Protein AF-A0A0C2FJ01-F1 (afdb_monomer)

pLDDT: mean 86.31, std 17.5, range [42.69, 98.5]

Mean predicted aligned error: 7.83 Å

Secondary structure (DSSP, 8-state):
--PPPPP-PPPPPPHHHHHH-HHHHHHHHHHHHHHHHHHHHHSS-TTSS-HHHHHHHHHHHHHHHHHTSTTTS------

Structure (mmCIF, N/CA/C/O backbone):
data_AF-A0A0C2FJ01-F1
#
_entry.id   AF-A0A0C2FJ01-F1
#
loop_
_atom_site.group_PDB
_atom_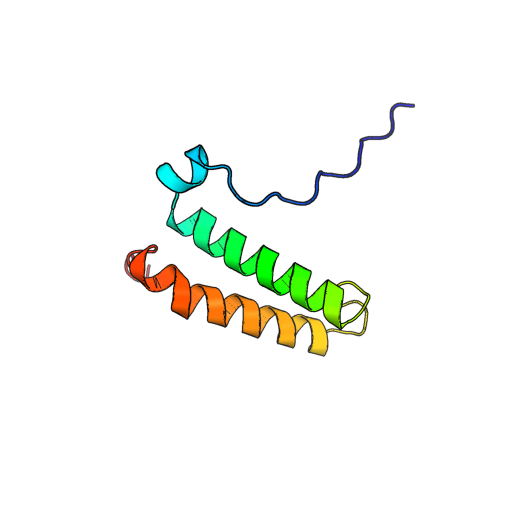site.id
_atom_site.type_symbol
_atom_site.label_atom_id
_atom_site.label_alt_id
_atom_site.label_comp_id
_atom_site.label_asym_id
_atom_site.label_entity_id
_atom_site.label_seq_id
_atom_site.pdbx_PDB_ins_code
_atom_site.Cartn_x
_atom_site.Cartn_y
_atom_site.Cartn_z
_atom_site.occupancy
_atom_site.B_iso_or_equiv
_atom_site.auth_seq_id
_atom_site.auth_comp_id
_atom_site.auth_asym_id
_atom_site.auth_atom_id
_atom_site.pdbx_PDB_model_num
ATOM 1 N N . SER A 1 1 ? 26.468 27.040 8.057 1.00 50.75 1 SER A N 1
ATOM 2 C CA . SER A 1 1 ? 25.241 26.714 7.313 1.00 50.75 1 SER A CA 1
ATOM 3 C C . SER A 1 1 ? 24.767 25.348 7.747 1.00 50.75 1 SER A C 1
ATOM 5 O O . SER A 1 1 ? 25.411 24.365 7.413 1.00 50.75 1 SER A O 1
ATOM 7 N N . SER A 1 2 ? 23.730 25.283 8.576 1.00 46.38 2 SER A N 1
ATOM 8 C CA . SER A 1 2 ? 23.173 24.008 9.031 1.00 46.38 2 SER A CA 1
ATOM 9 C C . SER A 1 2 ? 22.189 23.534 7.970 1.00 46.38 2 SER A C 1
ATOM 11 O O . SER A 1 2 ? 21.098 24.088 7.858 1.00 46.38 2 SER A O 1
ATOM 13 N N . SER A 1 3 ? 22.600 22.580 7.138 1.00 46.91 3 SER A N 1
ATOM 14 C CA . SER A 1 3 ? 21.684 21.921 6.209 1.00 46.91 3 SER A CA 1
ATOM 15 C C . SER A 1 3 ? 20.587 21.220 7.017 1.00 46.91 3 SER A C 1
ATOM 17 O O . SER A 1 3 ? 20.927 20.469 7.935 1.00 46.91 3 SER A O 1
ATOM 19 N N . PRO A 1 4 ? 19.294 21.445 6.733 1.00 56.25 4 PRO A N 1
ATOM 20 C CA . PRO A 1 4 ? 18.242 20.652 7.347 1.00 56.25 4 PRO A CA 1
ATOM 21 C C . PRO A 1 4 ? 18.412 19.201 6.892 1.00 56.25 4 PRO A C 1
ATOM 23 O O . PRO A 1 4 ? 18.498 18.923 5.695 1.00 56.25 4 PRO A O 1
ATOM 26 N N . SER A 1 5 ? 18.515 18.285 7.855 1.00 48.91 5 SER A N 1
ATOM 27 C CA . SER A 1 5 ? 18.516 16.847 7.600 1.00 48.91 5 SER A CA 1
ATOM 28 C C . SER A 1 5 ? 17.305 16.477 6.734 1.00 48.91 5 SER A C 1
ATOM 30 O O . SER A 1 5 ? 16.228 17.046 6.948 1.00 48.91 5 S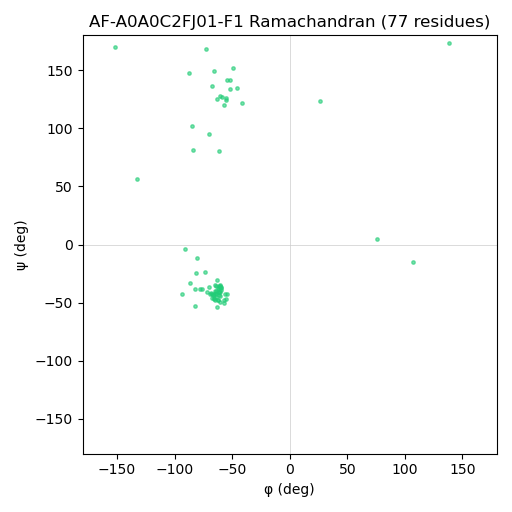ER A O 1
ATOM 32 N N . PRO A 1 6 ? 17.445 15.546 5.773 1.00 55.78 6 PRO A N 1
ATOM 33 C CA . PRO A 1 6 ? 16.309 15.086 4.986 1.00 55.78 6 PRO A CA 1
ATOM 34 C C . PRO A 1 6 ? 15.201 14.602 5.935 1.00 55.78 6 PRO A C 1
ATOM 36 O O . PRO A 1 6 ? 15.515 14.015 6.979 1.00 55.78 6 PRO A O 1
ATOM 39 N N . PRO A 1 7 ? 13.918 14.869 5.628 1.00 57.19 7 PRO A N 1
ATOM 40 C CA . PRO A 1 7 ? 12.822 14.385 6.452 1.00 57.19 7 PRO A CA 1
ATOM 41 C C . PRO A 1 7 ? 12.971 12.869 6.572 1.00 57.19 7 PRO A C 1
ATOM 43 O O . PRO A 1 7 ? 13.106 12.179 5.561 1.00 57.19 7 PRO A O 1
ATOM 46 N N . ASN A 1 8 ? 13.022 12.365 7.810 1.00 53.25 8 ASN A N 1
ATOM 47 C CA . ASN A 1 8 ? 13.043 10.927 8.066 1.00 53.25 8 ASN A CA 1
ATOM 48 C C . ASN A 1 8 ? 11.965 10.267 7.192 1.00 53.25 8 ASN A C 1
ATOM 50 O O . ASN A 1 8 ? 10.850 10.805 7.146 1.00 53.25 8 ASN A O 1
ATOM 54 N N . PRO A 1 9 ? 12.261 9.143 6.507 1.00 54.38 9 PRO A N 1
ATOM 55 C CA . PRO A 1 9 ? 11.238 8.435 5.753 1.00 54.38 9 PRO A CA 1
ATOM 56 C C . PRO A 1 9 ? 10.067 8.197 6.706 1.00 54.38 9 PRO A C 1
ATOM 58 O O . PRO A 1 9 ? 10.303 7.864 7.877 1.00 54.38 9 PRO A O 1
ATOM 61 N N . PRO A 1 10 ? 8.825 8.463 6.275 1.00 59.25 10 PRO A N 1
ATOM 62 C CA . PRO A 1 10 ? 7.706 8.394 7.192 1.00 59.25 10 PRO A CA 1
ATOM 63 C C . PRO A 1 10 ? 7.682 6.958 7.749 1.00 59.25 10 PRO A C 1
ATOM 65 O O . PRO A 1 10 ? 7.858 5.997 7.005 1.00 59.25 10 PRO A O 1
ATOM 68 N N . LYS A 1 11 ? 7.673 6.825 9.079 1.00 71.38 11 LYS A N 1
ATOM 69 C CA . LYS A 1 11 ? 7.924 5.547 9.761 1.00 71.38 11 LYS A CA 1
ATOM 70 C C . LYS A 1 11 ? 6.629 4.752 9.918 1.00 71.38 11 LYS A C 1
ATOM 72 O O . LYS A 1 11 ? 5.561 5.343 10.133 1.00 71.38 11 LYS A O 1
ATOM 77 N N . ALA A 1 12 ? 6.754 3.422 9.872 1.00 77.75 12 ALA A N 1
ATOM 78 C CA . ALA A 1 12 ? 5.756 2.505 10.421 1.00 77.75 12 ALA A CA 1
ATOM 79 C C . ALA A 1 12 ? 5.395 2.924 11.858 1.00 77.75 12 ALA A C 1
ATOM 81 O O . ALA A 1 12 ? 6.201 3.573 12.534 1.00 77.75 12 ALA A O 1
ATOM 82 N N . CYS A 1 13 ? 4.177 2.616 12.297 1.00 89.62 13 CYS A N 1
ATOM 83 C CA . CYS A 1 13 ? 3.737 3.008 13.634 1.00 89.62 13 CYS A CA 1
ATOM 84 C C . CYS A 1 13 ? 4.541 2.297 14.738 1.00 89.62 13 CYS A C 1
ATOM 86 O O . CYS A 1 13 ? 4.958 1.151 14.566 1.00 89.62 13 CYS A O 1
ATOM 88 N N . THR A 1 14 ? 4.715 2.940 15.895 1.00 91.25 14 THR A N 1
ATOM 89 C CA . THR A 1 14 ? 5.208 2.273 17.113 1.00 91.25 14 THR A CA 1
ATOM 90 C C . THR A 1 14 ? 4.141 1.354 17.711 1.00 91.25 14 THR A C 1
ATOM 92 O O . THR A 1 14 ? 2.975 1.386 17.313 1.00 91.25 14 THR A O 1
ATOM 95 N N . VAL A 1 15 ? 4.520 0.512 18.677 1.00 88.81 15 VAL A N 1
ATOM 96 C CA . VAL A 1 15 ? 3.588 -0.408 19.358 1.00 88.81 15 VAL A CA 1
ATOM 97 C C . VAL A 1 15 ? 2.494 0.362 20.109 1.00 88.81 15 VAL A C 1
ATOM 99 O O . VAL A 1 15 ? 1.327 -0.033 20.111 1.00 88.81 15 VAL A O 1
ATOM 102 N N . GLU A 1 16 ? 2.855 1.495 20.705 1.00 92.19 16 GLU A N 1
ATOM 103 C CA . GLU A 1 16 ? 1.930 2.386 21.400 1.00 92.19 16 GLU A CA 1
ATOM 104 C C . GLU A 1 16 ? 0.930 3.003 20.410 1.00 92.19 16 GLU A C 1
ATOM 106 O O . GLU A 1 16 ? -0.279 2.918 20.625 1.00 92.19 16 GLU A O 1
ATOM 111 N N . GLU A 1 17 ? 1.405 3.512 19.266 1.00 91.69 17 GLU A N 1
ATOM 112 C CA . GLU A 1 17 ? 0.542 4.076 18.216 1.00 91.69 17 GLU A CA 1
ATOM 113 C C . GLU A 1 17 ? -0.438 3.039 17.643 1.00 91.69 17 GLU A C 1
ATOM 115 O O . GLU A 1 17 ? -1.584 3.373 17.341 1.00 91.69 17 GLU A O 1
ATOM 120 N N . HIS A 1 18 ? -0.027 1.772 17.528 1.00 91.69 18 HIS A N 1
ATOM 121 C CA . HIS A 1 18 ? -0.919 0.683 17.116 1.00 91.69 18 HIS A CA 1
ATOM 122 C C . HIS A 1 18 ? -2.068 0.453 18.096 1.00 91.69 18 HIS A C 1
ATOM 124 O O . HIS A 1 18 ? -3.149 0.040 17.682 1.00 91.69 18 HIS A O 1
ATOM 130 N N . SER A 1 19 ? -1.844 0.719 19.380 1.00 91.19 19 SER A N 1
ATOM 131 C CA . SER A 1 19 ? -2.868 0.573 20.412 1.00 91.19 19 SER A CA 1
ATOM 132 C C . SER A 1 19 ? -3.846 1.755 20.397 1.00 91.19 19 SER A C 1
ATOM 134 O O . SER A 1 19 ? -5.048 1.564 20.568 1.00 91.19 19 SER A O 1
ATOM 136 N N . GLU A 1 20 ? -3.351 2.971 20.150 1.00 93.38 20 GLU A N 1
ATOM 137 C CA . GLU A 1 20 ? 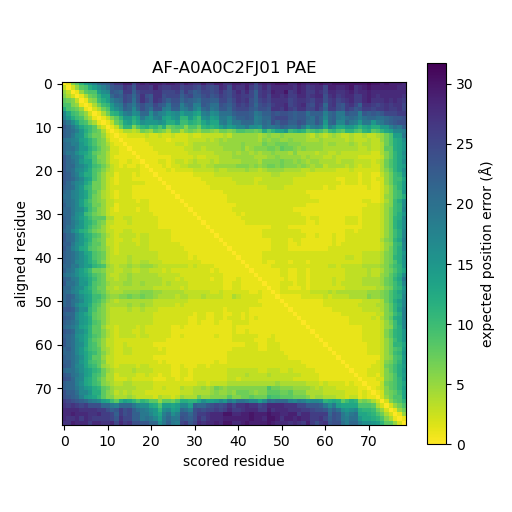-4.154 4.202 20.151 1.00 93.38 20 GLU A CA 1
ATOM 138 C C . GLU A 1 20 ? -4.902 4.451 18.829 1.00 93.38 20 GLU A C 1
ATOM 140 O O . GLU A 1 20 ? -6.045 4.912 18.827 1.00 93.38 20 GLU A O 1
ATOM 145 N N . MET A 1 21 ? -4.273 4.150 17.689 1.00 93.00 21 MET A N 1
ATOM 146 C CA . MET A 1 21 ? -4.769 4.471 16.344 1.00 93.00 21 MET A CA 1
ATOM 147 C C . MET A 1 21 ? -4.684 3.272 15.383 1.00 93.00 21 MET A C 1
ATOM 149 O O . MET A 1 21 ? -4.123 3.380 14.283 1.00 93.00 21 MET A O 1
ATOM 153 N N . PRO A 1 22 ? -5.299 2.129 15.728 1.00 93.38 22 PRO A N 1
ATOM 154 C CA . PRO A 1 22 ? -5.055 0.857 15.048 1.00 93.38 22 PRO A CA 1
ATOM 155 C C . PRO A 1 22 ? -5.393 0.895 13.546 1.00 93.38 22 PRO A C 1
ATOM 157 O O . PRO A 1 22 ? -4.668 0.339 12.724 1.00 93.38 22 PRO A O 1
ATOM 160 N N . CYS A 1 23 ? -6.446 1.617 13.142 1.00 94.44 23 CYS A N 1
ATOM 161 C CA . CYS A 1 23 ? -6.819 1.741 11.727 1.00 94.44 23 CYS A CA 1
ATOM 162 C C . CYS A 1 23 ? -5.806 2.555 10.902 1.00 94.44 23 CYS A C 1
ATOM 164 O O . CYS A 1 23 ? -5.491 2.193 9.766 1.00 94.44 23 CYS A O 1
ATOM 166 N N . ILE A 1 24 ? -5.305 3.668 11.450 1.00 94.12 24 ILE A N 1
ATOM 167 C CA . ILE A 1 24 ? -4.314 4.507 10.759 1.00 94.12 24 ILE A CA 1
ATOM 168 C C . ILE A 1 24 ? -3.019 3.716 10.596 1.00 94.12 24 ILE A C 1
ATOM 170 O O . ILE A 1 24 ? -2.432 3.720 9.515 1.00 94.12 24 ILE A O 1
ATOM 174 N N . CYS A 1 25 ? -2.618 2.999 11.644 1.00 95.38 25 CYS A N 1
ATOM 175 C CA . CYS A 1 25 ? -1.408 2.195 11.629 1.00 95.38 25 CYS A CA 1
ATOM 176 C C . CYS A 1 25 ? -1.495 1.020 10.657 1.00 95.38 25 CYS A C 1
ATOM 178 O O . CYS A 1 25 ? -0.615 0.905 9.814 1.00 95.38 25 CYS A O 1
ATOM 180 N N . CYS A 1 26 ? -2.612 0.288 10.613 1.00 95.75 26 CYS A N 1
ATOM 181 C CA . CYS A 1 26 ? -2.802 -0.757 9.604 1.00 95.75 26 CYS A CA 1
ATOM 182 C C . CYS A 1 26 ? -2.653 -0.222 8.166 1.00 95.75 26 CYS A C 1
ATOM 184 O O . CYS A 1 26 ? -1.985 -0.819 7.322 1.00 95.75 26 CYS A O 1
ATOM 186 N N . LYS A 1 27 ? -3.221 0.958 7.875 1.00 95.50 27 LYS A N 1
ATOM 187 C CA . LYS A 1 27 ? -3.067 1.592 6.556 1.00 95.50 27 LYS A CA 1
ATOM 188 C C . LYS A 1 27 ? -1.614 1.974 6.264 1.00 95.50 27 LYS A C 1
ATOM 190 O O . LYS A 1 27 ? -1.155 1.775 5.139 1.00 95.50 27 LYS A O 1
ATOM 195 N N . LYS A 1 28 ? -0.899 2.523 7.251 1.00 95.62 28 LYS A N 1
ATOM 196 C CA . LYS A 1 28 ? 0.531 2.842 7.126 1.00 95.62 28 LYS A CA 1
ATOM 197 C C . LYS A 1 28 ? 1.348 1.578 6.862 1.00 95.6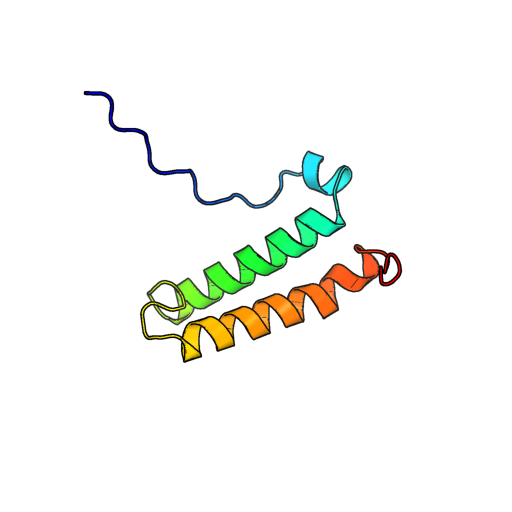2 28 LYS A C 1
ATOM 199 O O . LYS A 1 28 ? 2.173 1.590 5.955 1.00 95.62 28 LYS A O 1
ATOM 204 N N . ASP A 1 29 ? 1.072 0.486 7.561 1.00 95.25 29 ASP A N 1
ATOM 205 C CA . ASP A 1 29 ? 1.779 -0.780 7.368 1.00 95.25 29 ASP A CA 1
ATOM 206 C C . ASP A 1 29 ? 1.544 -1.355 5.971 1.00 95.25 29 ASP A C 1
ATOM 208 O O . ASP A 1 29 ? 2.504 -1.708 5.287 1.00 95.25 29 ASP A O 1
ATOM 212 N N . CYS A 1 30 ? 0.295 -1.353 5.489 1.00 96.50 30 CYS A N 1
ATOM 213 C CA . CYS A 1 30 ? -0.015 -1.717 4.105 1.00 96.50 30 CYS A CA 1
ATOM 214 C C . CYS A 1 30 ? 0.781 -0.883 3.094 1.00 96.50 30 CYS A C 1
ATOM 216 O O . CYS A 1 30 ? 1.292 -1.414 2.109 1.00 96.50 30 CYS A O 1
ATOM 218 N N . TRP A 1 31 ? 0.894 0.427 3.327 1.00 95.81 31 TRP A N 1
ATOM 219 C CA . TRP A 1 31 ? 1.674 1.305 2.463 1.00 95.81 31 TRP A CA 1
ATOM 220 C C . TRP A 1 31 ? 3.158 0.925 2.464 1.00 95.81 31 TRP A C 1
ATOM 222 O O . TRP A 1 31 ? 3.724 0.699 1.396 1.00 95.81 31 TRP A O 1
ATOM 232 N N . TYR A 1 32 ? 3.793 0.828 3.636 1.00 94.31 32 TYR A N 1
ATOM 233 C CA . TYR A 1 32 ? 5.237 0.590 3.726 1.00 94.31 32 TYR A CA 1
ATOM 234 C C . TYR A 1 32 ? 5.647 -0.798 3.276 1.00 94.31 32 TYR A C 1
ATOM 236 O O . TYR A 1 32 ? 6.631 -0.919 2.551 1.00 94.31 32 TYR A O 1
ATOM 244 N N . THR A 1 33 ? 4.900 -1.828 3.664 1.00 95.38 33 THR A N 1
ATOM 245 C CA . THR A 1 33 ? 5.212 -3.207 3.287 1.00 95.38 33 THR A CA 1
ATOM 246 C C . THR A 1 33 ? 5.183 -3.363 1.771 1.00 95.38 33 THR A C 1
ATOM 248 O O . THR A 1 33 ? 6.155 -3.833 1.183 1.00 95.38 33 THR A O 1
ATOM 251 N N . ILE A 1 34 ? 4.118 -2.896 1.110 1.00 97.19 34 ILE A N 1
ATOM 252 C CA . ILE A 1 34 ? 3.989 -3.026 -0.345 1.00 97.19 34 ILE A CA 1
ATOM 253 C C . ILE A 1 34 ? 4.958 -2.096 -1.082 1.00 97.19 34 ILE A C 1
ATOM 255 O O . ILE A 1 34 ? 5.576 -2.526 -2.051 1.00 97.19 34 ILE A O 1
ATOM 259 N N . ALA A 1 35 ? 5.144 -0.849 -0.634 1.00 95.50 35 ALA A N 1
ATOM 260 C CA . ALA A 1 35 ? 6.103 0.061 -1.261 1.00 95.50 35 ALA A CA 1
ATOM 261 C C . ALA A 1 35 ? 7.553 -0.438 -1.125 1.00 95.50 35 ALA A C 1
ATOM 263 O O . ALA A 1 35 ? 8.316 -0.356 -2.088 1.00 95.50 35 ALA A O 1
ATOM 264 N N . SER A 1 36 ? 7.931 -0.996 0.031 1.00 95.62 36 SER A N 1
ATOM 265 C CA . SER A 1 36 ? 9.258 -1.585 0.248 1.00 95.62 36 SER A CA 1
ATOM 266 C C . SER A 1 36 ? 9.455 -2.847 -0.585 1.00 95.62 36 SER A C 1
ATOM 268 O O . SER A 1 36 ? 10.519 -3.012 -1.174 1.00 95.62 36 SER A O 1
ATOM 270 N N . ALA A 1 37 ? 8.444 -3.717 -0.663 1.00 96.88 37 ALA A N 1
ATOM 271 C CA . ALA A 1 37 ? 8.495 -4.905 -1.508 1.00 96.88 37 ALA A CA 1
ATOM 272 C C . ALA A 1 37 ? 8.623 -4.518 -2.987 1.00 96.88 37 ALA A C 1
ATOM 274 O O . ALA A 1 37 ? 9.521 -4.993 -3.667 1.00 96.88 37 ALA A O 1
ATOM 275 N N . ALA A 1 38 ? 7.808 -3.576 -3.468 1.00 96.88 38 ALA A N 1
ATOM 276 C CA . ALA A 1 38 ? 7.902 -3.084 -4.839 1.00 96.88 38 ALA A CA 1
ATOM 277 C C . ALA A 1 38 ? 9.268 -2.443 -5.125 1.00 96.88 38 ALA A C 1
ATOM 279 O O . ALA A 1 38 ? 9.849 -2.706 -6.169 1.00 96.88 38 ALA A O 1
ATOM 280 N N . THR A 1 39 ? 9.818 -1.665 -4.188 1.00 96.75 39 THR A N 1
ATOM 281 C CA . THR A 1 39 ? 11.170 -1.097 -4.333 1.00 96.75 39 THR A CA 1
ATOM 282 C C . THR A 1 39 ? 12.235 -2.189 -4.440 1.00 96.75 39 THR A C 1
ATOM 284 O O . THR A 1 39 ? 13.156 -2.073 -5.245 1.00 96.75 39 THR A O 1
ATOM 287 N N . HIS A 1 40 ? 12.111 -3.257 -3.648 1.00 97.06 40 HIS A N 1
ATOM 288 C CA . HIS A 1 40 ? 13.026 -4.395 -3.699 1.00 97.06 40 HIS A CA 1
ATOM 289 C C . HIS A 1 40 ? 12.951 -5.134 -5.042 1.00 97.06 40 HIS A C 1
ATOM 291 O O . HIS A 1 40 ? 13.987 -5.377 -5.652 1.00 97.06 40 HIS A O 1
ATOM 297 N N . GLU A 1 41 ? 11.741 -5.433 -5.520 1.00 97.31 41 GLU A N 1
ATOM 298 C CA . GLU A 1 41 ? 11.517 -6.174 -6.770 1.00 97.31 41 GLU A CA 1
ATOM 299 C C . GLU A 1 41 ? 11.877 -5.363 -8.025 1.00 97.31 41 GLU A C 1
ATOM 301 O O . GLU A 1 41 ? 12.396 -5.914 -8.993 1.00 97.31 41 GLU A O 1
ATOM 306 N N . LEU A 1 42 ? 11.616 -4.052 -8.023 1.00 96.31 42 LEU A N 1
ATOM 307 C CA . LEU A 1 42 ? 11.918 -3.165 -9.154 1.00 96.31 42 LEU A CA 1
ATOM 308 C C . LEU A 1 42 ? 13.385 -2.713 -9.173 1.00 96.31 42 LEU A C 1
ATOM 310 O O . LEU A 1 42 ? 13.908 -2.337 -10.220 1.00 96.31 42 LEU A O 1
ATOM 314 N N . GLY A 1 43 ? 14.055 -2.713 -8.018 1.00 97.56 43 GLY A N 1
ATOM 315 C CA . GLY A 1 43 ? 15.399 -2.153 -7.855 1.00 97.56 43 GLY A CA 1
ATOM 316 C C . GLY A 1 43 ? 15.444 -0.619 -7.813 1.00 97.56 43 GLY A C 1
ATOM 317 O O . GLY A 1 43 ? 16.530 -0.044 -7.762 1.00 97.56 43 GLY A O 1
ATOM 318 N N . HIS A 1 44 ? 14.289 0.049 -7.820 1.00 96.88 44 HIS A N 1
ATOM 319 C CA . HIS A 1 44 ? 14.135 1.501 -7.718 1.00 96.88 44 HIS A CA 1
ATOM 320 C C . HIS A 1 44 ? 12.794 1.861 -7.070 1.00 96.88 44 HIS A C 1
ATOM 322 O O . HIS A 1 44 ? 11.935 0.998 -6.882 1.00 96.88 44 HIS A O 1
ATOM 328 N N . MET A 1 45 ? 12.587 3.135 -6.718 1.00 95.62 45 MET A N 1
ATOM 329 C CA . MET A 1 45 ? 11.305 3.543 -6.144 1.00 95.62 45 MET A CA 1
ATOM 330 C C . MET A 1 45 ? 10.179 3.432 -7.187 1.00 95.62 45 MET A C 1
ATOM 332 O O . MET A 1 45 ? 10.356 3.875 -8.328 1.00 95.62 45 MET A O 1
ATOM 336 N N . PRO A 1 46 ? 9.005 2.888 -6.810 1.00 95.69 46 PRO A N 1
ATOM 337 C CA . PRO A 1 46 ? 7.849 2.847 -7.693 1.00 95.69 46 PRO A CA 1
ATOM 338 C C . PRO A 1 46 ? 7.471 4.239 -8.210 1.00 95.69 46 PRO A C 1
ATOM 340 O O . PRO A 1 46 ? 7.222 5.156 -7.427 1.00 95.69 46 PRO A O 1
ATOM 343 N N . GLY A 1 47 ? 7.381 4.376 -9.531 1.00 97.00 47 GLY A N 1
ATOM 344 C CA . GLY A 1 47 ? 7.071 5.625 -10.226 1.00 97.00 47 GLY A CA 1
ATOM 345 C C . GLY A 1 47 ? 8.262 6.261 -10.937 1.00 97.00 47 GLY A C 1
ATOM 346 O O . GLY A 1 47 ? 8.041 7.088 -11.820 1.00 97.00 47 GLY A O 1
ATOM 347 N N . GLU A 1 48 ? 9.496 5.844 -10.637 1.00 97.62 48 GLU A N 1
ATOM 348 C CA . GLU A 1 48 ? 10.683 6.319 -11.364 1.00 97.62 48 GLU A CA 1
ATOM 349 C C . GLU A 1 48 ? 10.679 5.872 -12.835 1.00 97.62 48 GLU A C 1
ATOM 351 O O . GLU A 1 48 ? 11.060 6.650 -13.708 1.00 97.62 48 GLU A O 1
ATOM 356 N N . ALA A 1 49 ? 10.166 4.673 -13.141 1.00 96.31 49 ALA A N 1
ATOM 357 C CA . ALA A 1 49 ? 10.005 4.207 -14.522 1.00 96.31 49 ALA A CA 1
ATOM 358 C C . ALA A 1 49 ? 8.747 4.768 -15.221 1.00 96.31 49 ALA A C 1
ATOM 360 O O . ALA A 1 49 ? 8.593 4.629 -16.438 1.00 96.31 49 ALA A O 1
ATOM 361 N N . GLY A 1 50 ? 7.837 5.403 -14.471 1.00 97.12 50 GLY A N 1
ATOM 362 C CA . GLY A 1 50 ? 6.667 6.104 -15.001 1.00 97.12 50 GLY A CA 1
ATOM 363 C C . GLY A 1 50 ? 5.366 5.892 -14.219 1.00 97.12 50 GLY A C 1
ATOM 364 O O . GLY A 1 50 ? 5.249 5.058 -13.322 1.00 97.12 50 GLY A O 1
ATOM 365 N N . GLU A 1 51 ? 4.328 6.636 -14.612 1.00 97.81 51 GLU A N 1
ATOM 366 C CA . GLU A 1 51 ? 3.036 6.688 -13.908 1.00 97.81 51 GLU A CA 1
ATOM 367 C C . GLU A 1 51 ? 2.334 5.325 -13.810 1.00 97.81 51 GLU A C 1
ATOM 369 O O . GLU A 1 51 ? 1.723 5.001 -12.792 1.00 97.81 51 GLU A O 1
ATOM 374 N N . ARG A 1 52 ? 2.428 4.492 -14.855 1.00 97.75 52 ARG A N 1
ATOM 375 C CA . ARG A 1 52 ? 1.767 3.178 -14.870 1.00 97.75 52 ARG A CA 1
ATOM 376 C C . ARG A 1 52 ? 2.274 2.272 -13.749 1.00 97.75 52 ARG A C 1
ATOM 378 O O . ARG A 1 52 ? 1.478 1.547 -13.158 1.00 97.75 52 ARG A O 1
ATOM 385 N N . GLU A 1 53 ? 3.570 2.322 -13.469 1.00 97.56 53 GLU A N 1
ATOM 386 C CA . GLU A 1 53 ? 4.187 1.567 -12.382 1.00 97.56 53 GLU A CA 1
ATOM 387 C C . GLU A 1 53 ? 3.719 2.083 -11.021 1.00 97.56 53 GLU A C 1
ATOM 389 O O . GLU A 1 53 ? 3.273 1.296 -10.186 1.00 97.56 53 GLU A O 1
ATOM 394 N N . ALA A 1 54 ? 3.709 3.407 -10.831 1.00 97.62 54 ALA A N 1
ATOM 395 C CA . ALA A 1 54 ? 3.177 4.014 -9.614 1.00 97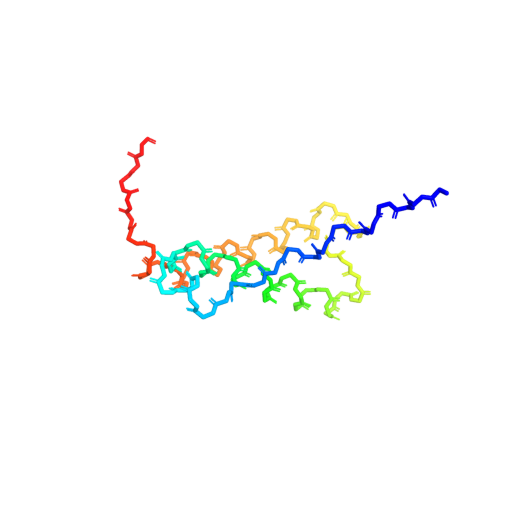.62 54 ALA A CA 1
ATOM 396 C C . ALA A 1 54 ? 1.723 3.578 -9.360 1.00 97.62 54 ALA A C 1
ATOM 398 O O . ALA A 1 54 ? 1.380 3.136 -8.263 1.00 97.62 54 ALA A O 1
ATOM 399 N N . LEU A 1 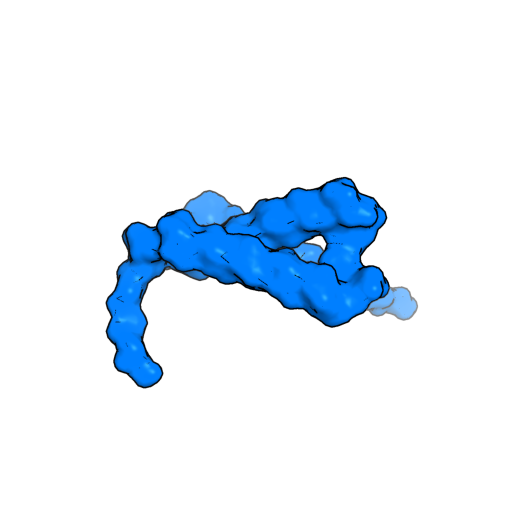55 ? 0.867 3.627 -10.387 1.00 98.44 55 LEU A N 1
ATOM 400 C CA . LEU A 1 55 ? -0.530 3.202 -10.287 1.00 98.44 55 LEU A CA 1
ATOM 401 C C . LEU A 1 55 ? -0.677 1.704 -9.996 1.00 98.44 55 LEU A C 1
ATOM 403 O O . LEU A 1 55 ? -1.600 1.322 -9.274 1.00 98.44 55 LEU A O 1
ATOM 407 N N . ALA A 1 56 ? 0.199 0.853 -10.536 1.00 98.00 56 ALA A N 1
ATOM 408 C CA . ALA A 1 56 ? 0.199 -0.574 -10.227 1.00 98.00 56 ALA A CA 1
ATOM 409 C C . ALA A 1 56 ? 0.487 -0.813 -8.735 1.00 98.00 56 ALA A C 1
ATOM 411 O O . ALA A 1 56 ? -0.290 -1.497 -8.067 1.00 98.00 56 ALA A O 1
ATOM 412 N N . THR A 1 57 ? 1.513 -0.164 -8.184 1.00 98.06 57 THR A N 1
ATOM 413 C CA . THR A 1 57 ? 1.858 -0.259 -6.757 1.00 98.06 57 THR A CA 1
ATOM 414 C C . THR A 1 57 ? 0.759 0.318 -5.861 1.00 98.06 57 THR A C 1
ATOM 416 O O . THR A 1 57 ? 0.361 -0.314 -4.883 1.00 98.06 57 THR A O 1
ATOM 419 N N . LEU A 1 58 ? 0.178 1.468 -6.221 1.00 98.25 58 LEU A N 1
ATOM 420 C CA . LEU A 1 58 ? -0.938 2.071 -5.480 1.00 98.25 58 LEU A CA 1
ATOM 421 C C . LEU A 1 58 ? -2.177 1.166 -5.433 1.00 98.25 58 LEU A C 1
ATOM 423 O O . LEU A 1 58 ? -2.880 1.132 -4.422 1.00 98.25 58 LEU A O 1
ATOM 427 N N . ARG A 1 59 ? -2.452 0.407 -6.503 1.00 98.50 59 ARG A N 1
ATOM 428 C CA . ARG A 1 59 ? -3.549 -0.574 -6.519 1.00 98.50 59 ARG A CA 1
ATOM 429 C C . ARG A 1 59 ? -3.304 -1.711 -5.531 1.00 98.50 59 ARG A C 1
ATOM 431 O O . ARG A 1 59 ? -4.246 -2.100 -4.845 1.00 98.50 59 ARG A O 1
ATOM 438 N N . LEU A 1 60 ? -2.068 -2.197 -5.425 1.00 98.25 60 LEU A N 1
ATOM 439 C CA . LEU A 1 60 ? -1.694 -3.229 -4.454 1.00 98.25 60 LEU A CA 1
ATOM 440 C C . LEU A 1 60 ? -1.807 -2.716 -3.015 1.00 98.25 60 LEU A C 1
ATOM 442 O O . LEU A 1 60 ? -2.431 -3.368 -2.180 1.00 98.25 60 LEU A O 1
ATOM 446 N N . ILE A 1 61 ? -1.301 -1.510 -2.741 1.00 98.19 61 ILE A N 1
ATOM 447 C CA . ILE A 1 61 ? -1.440 -0.866 -1.426 1.00 98.19 61 ILE A CA 1
ATOM 448 C C . ILE A 1 61 ? -2.919 -0.736 -1.045 1.00 98.19 61 ILE A C 1
ATOM 450 O O . ILE A 1 61 ? -3.323 -1.099 0.060 1.00 98.19 61 ILE A O 1
ATOM 454 N N . ARG A 1 62 ? -3.755 -0.251 -1.972 1.00 97.56 62 ARG A N 1
ATOM 455 C CA . ARG A 1 62 ? -5.198 -0.122 -1.743 1.00 97.56 62 ARG A CA 1
ATOM 456 C C . ARG A 1 62 ? -5.857 -1.477 -1.483 1.00 97.56 62 ARG A C 1
ATOM 458 O O . ARG A 1 62 ? -6.730 -1.553 -0.622 1.00 97.56 62 ARG A O 1
ATOM 465 N N . ALA A 1 63 ? -5.465 -2.521 -2.212 1.00 97.94 63 ALA A N 1
ATOM 466 C CA . ALA A 1 63 ? -5.984 -3.868 -2.003 1.00 97.94 63 ALA A CA 1
ATOM 467 C C . ALA A 1 63 ? -5.666 -4.376 -0.588 1.00 97.94 63 ALA A C 1
ATOM 469 O O . ALA A 1 63 ? -6.579 -4.855 0.082 1.00 97.94 63 ALA A O 1
ATOM 470 N N . CYS A 1 64 ? -4.435 -4.174 -0.102 1.00 97.31 64 CYS A N 1
ATOM 471 C CA . CYS A 1 64 ? -4.052 -4.467 1.284 1.00 97.31 64 CYS A CA 1
ATOM 472 C C . CYS A 1 64 ? -4.944 -3.714 2.280 1.00 97.31 64 CYS A C 1
ATOM 474 O O . CYS A 1 64 ? -5.573 -4.320 3.138 1.00 97.31 64 CYS A O 1
ATOM 476 N N . MET A 1 65 ? -5.112 -2.397 2.115 1.00 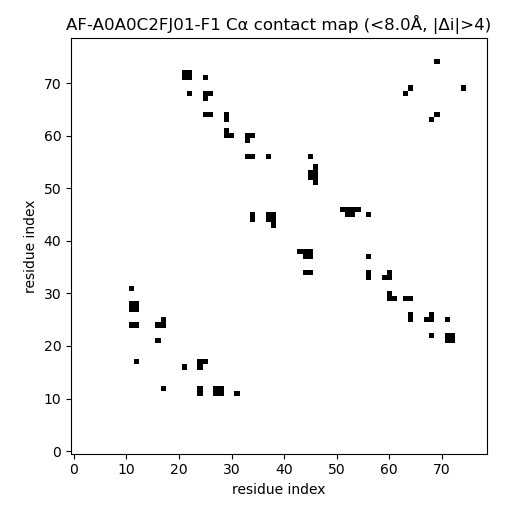96.38 65 MET A N 1
ATOM 477 C CA . MET A 1 65 ? -5.932 -1.602 3.040 1.00 96.38 65 MET A CA 1
ATOM 478 C C . MET A 1 65 ? -7.397 -2.060 3.097 1.00 96.38 65 MET A C 1
ATOM 480 O O . MET A 1 65 ? -8.025 -1.978 4.149 1.00 96.38 65 MET A O 1
ATOM 484 N N . ILE A 1 66 ? -7.967 -2.495 1.970 1.00 95.00 66 ILE A N 1
ATOM 485 C CA . ILE A 1 66 ? -9.360 -2.959 1.913 1.00 95.00 66 ILE A CA 1
ATOM 486 C C . ILE A 1 66 ? -9.506 -4.358 2.514 1.00 95.00 66 ILE A C 1
ATOM 488 O O . ILE A 1 66 ? -10.518 -4.625 3.151 1.00 95.00 66 ILE A O 1
ATOM 492 N N . SER A 1 67 ? -8.539 -5.248 2.297 1.00 95.31 67 SER A N 1
ATOM 493 C CA . SER A 1 67 ? -8.611 -6.635 2.770 1.00 95.31 67 SER A CA 1
ATOM 494 C C . SER A 1 67 ? -8.201 -6.762 4.235 1.00 95.31 67 SER A C 1
ATOM 496 O O . SER A 1 67 ? -8.987 -7.244 5.050 1.00 95.31 67 SER A O 1
ATOM 498 N N . ASP A 1 68 ? -7.026 -6.252 4.586 1.00 95.25 68 ASP A N 1
ATOM 499 C CA . ASP A 1 68 ? -6.390 -6.512 5.878 1.00 95.25 68 ASP A CA 1
ATOM 500 C C . ASP A 1 68 ? -6.854 -5.526 6.954 1.00 95.25 68 ASP A C 1
ATOM 502 O O . ASP A 1 68 ? -7.016 -5.889 8.120 1.00 95.25 68 ASP A O 1
ATOM 506 N N . CYS A 1 69 ? -7.149 -4.278 6.574 1.00 95.44 69 CYS A N 1
ATOM 507 C CA . CYS A 1 69 ? -7.573 -3.263 7.540 1.00 95.44 69 CYS A CA 1
ATOM 508 C C . CYS A 1 69 ? -9.088 -3.187 7.743 1.00 95.44 69 CYS A C 1
ATOM 510 O O . CYS A 1 69 ? -9.519 -2.426 8.606 1.00 95.44 69 CYS A O 1
ATOM 512 N N . ALA A 1 70 ? -9.913 -3.949 7.016 1.00 92.94 70 ALA A N 1
ATOM 513 C CA . ALA A 1 70 ? -11.376 -3.858 7.124 1.00 92.94 70 ALA A CA 1
ATOM 514 C C . ALA A 1 70 ? -11.911 -4.159 8.534 1.00 92.94 70 ALA A C 1
ATOM 516 O O . ALA A 1 70 ? -12.825 -3.483 9.001 1.00 92.94 70 ALA A O 1
ATOM 517 N N . GLY A 1 71 ? -11.336 -5.145 9.229 1.00 89.81 71 GLY A N 1
ATOM 518 C CA . GLY A 1 71 ? -11.748 -5.496 10.594 1.00 89.81 71 GLY A CA 1
ATOM 519 C C . GLY A 1 71 ? -11.291 -4.489 11.656 1.00 89.81 71 GLY A C 1
ATOM 520 O O . GLY A 1 71 ? -11.901 -4.388 12.716 1.00 89.81 71 GLY A O 1
ATOM 521 N N . VAL A 1 72 ? -10.234 -3.729 11.362 1.00 91.50 72 VAL A N 1
ATOM 522 C CA . VAL A 1 72 ? -9.611 -2.766 12.285 1.00 91.50 72 VAL A CA 1
ATOM 523 C C . VAL A 1 72 ? -10.192 -1.365 12.089 1.00 91.50 72 VAL A C 1
ATOM 525 O O . VAL A 1 72 ? -10.493 -0.634 13.033 1.00 91.50 72 VAL A O 1
ATOM 528 N N . CYS A 1 73 ? -10.373 -0.988 10.832 1.00 88.50 73 CYS A N 1
ATOM 529 C CA . CYS A 1 73 ? -11.056 0.212 10.411 1.00 88.50 73 CYS A CA 1
ATOM 530 C C . CYS A 1 73 ? -12.551 -0.083 10.385 1.00 88.50 73 CYS A C 1
ATOM 532 O O . CYS A 1 73 ? -13.096 -0.338 9.313 1.00 88.50 73 CYS A O 1
ATOM 534 N N . LEU A 1 74 ? -13.214 -0.035 11.552 1.00 72.69 74 LEU A N 1
ATOM 535 C CA . LEU A 1 74 ? -14.680 0.008 11.603 1.00 72.69 74 LEU A CA 1
ATOM 536 C C . LEU A 1 74 ? -15.143 0.960 10.503 1.00 72.69 74 LEU A C 1
ATOM 538 O O . LEU A 1 74 ? -14.695 2.111 10.484 1.00 72.69 74 LEU A O 1
ATOM 542 N N . ALA A 1 75 ? -15.964 0.462 9.574 1.00 62.47 75 ALA A N 1
ATOM 543 C CA . ALA A 1 75 ? -16.527 1.238 8.482 1.00 62.47 75 ALA A CA 1
ATOM 544 C C . ALA A 1 75 ? -17.382 2.361 9.083 1.00 62.47 75 ALA A C 1
ATOM 546 O O . ALA A 1 75 ? -18.597 2.248 9.224 1.00 62.47 75 ALA A O 1
ATOM 547 N N . ARG A 1 76 ? -16.736 3.442 9.526 1.00 51.97 76 ARG A N 1
ATOM 548 C CA . ARG A 1 76 ? -17.399 4.674 9.913 1.00 51.97 76 ARG A CA 1
ATOM 549 C C . ARG A 1 76 ? -17.915 5.259 8.613 1.00 51.97 76 ARG A C 1
ATOM 551 O O . ARG A 1 76 ? -17.147 5.822 7.845 1.00 51.97 76 ARG A O 1
ATOM 558 N N . VAL A 1 77 ? -19.183 4.919 8.385 1.00 49.03 77 VAL A N 1
ATOM 559 C CA . VAL A 1 77 ? -20.271 5.626 7.706 1.00 49.03 77 VAL A CA 1
ATOM 560 C C . VAL A 1 77 ? -19.804 6.640 6.656 1.00 49.03 77 VAL A C 1
ATOM 562 O O . VAL A 1 77 ? -19.065 7.559 7.003 1.00 49.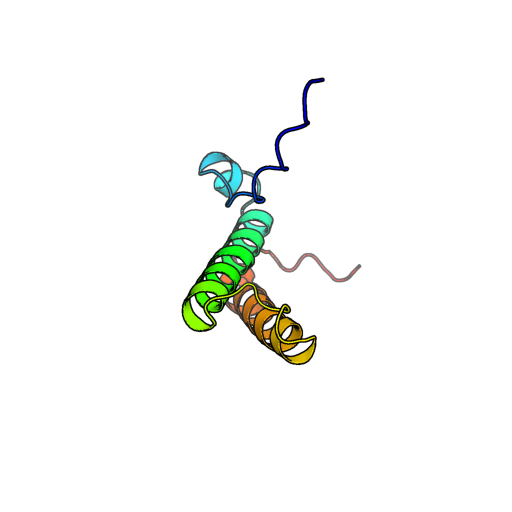03 77 VAL A O 1
ATOM 565 N N . PRO A 1 78 ? -20.260 6.518 5.396 1.00 42.78 78 PRO A N 1
ATOM 566 C CA . PRO A 1 78 ? -19.968 7.517 4.377 1.00 42.78 78 PRO A CA 1
ATOM 567 C C . PRO A 1 78 ? -20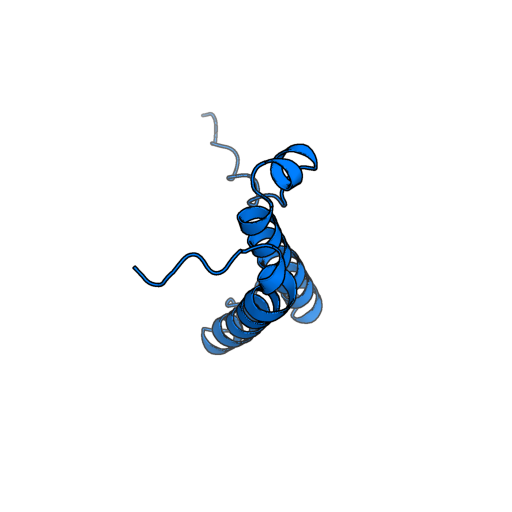.461 8.885 4.870 1.00 42.78 78 PRO A C 1
ATOM 569 O O . PRO A 1 78 ? -21.642 9.029 5.189 1.00 42.78 78 PRO A O 1
ATOM 572 N N . PHE A 1 79 ? -19.545 9.847 4.986 1.00 42.69 79 PHE A N 1
ATOM 573 C CA . PHE A 1 79 ? -19.878 11.270 5.039 1.00 42.69 79 PHE A CA 1
ATOM 574 C C . PHE A 1 79 ? -19.946 11.805 3.612 1.00 42.69 79 PHE A C 1
ATOM 576 O O . PHE A 1 79 ? -19.047 11.435 2.818 1.00 42.69 79 PHE A O 1
#

Sequence (79 aa):
SSSPSPPNPPKACTVEEHSEMPCICCKKDCWYTIASAATHELGHMPGEAGEREALATLRLIRACMISDCAGVCLARVPF

Nearest PDB structures (foldseek):
  4p22-assembly1_B  TM=6.237E-01  e=4.732E+00  Homo sapiens

Radius of gyration: 15.27 Å; Cα contacts (8 Å, |Δi|>4): 51; chains: 1; bounding box: 46×33×36 Å

Solvent-accessible surface area (backbone atoms only — not comparable to full-atom values): 4712 Å² total; per-residue (Å²): 132,85,76,78,74,76,79,73,73,88,70,71,65,53,76,68,47,39,72,77,39,44,41,62,29,44,43,45,44,28,43,51,55,47,52,51,50,47,23,63,77,68,72,44,64,74,38,78,94,32,68,71,52,31,53,53,53,51,50,52,27,50,48,40,36,60,65,72,26,44,86,61,35,68,83,77,65,93,126

Foldseek 3Di:
DDDPDDPDDPDQDDPVCCVVPVLVNQLVCLLCVLQVVLCVVVVHGQAPVHDVRVVVSVVSSVVSSVPVSPVVPPPPDDD

Organism: NCBI:txid51022